Protein AF-A0A178T7V6-F1 (afdb_monomer)

Mean predicted aligned error: 4.21 Å

Solvent-accessible surface area (backbone atoms only — not comparable to full-atom values): 4041 Å² total; per-residue (Å²): 135,80,92,80,61,39,75,61,11,47,48,39,43,52,51,41,51,51,52,38,56,46,63,50,36,81,82,16,65,77,45,46,57,61,40,57,62,60,28,73,83,70,81,48,49,57,60,72,74,41,40,48,55,37,37,61,73,43,37,50,51,45,53,53,53,26,51,50,38,44,74,75,66

pLDDT: mean 91.25, std 7.71, range [46.66, 97.88]

Structure (mmCIF, N/CA/C/O backbone):
data_AF-A0A178T7V6-F1
#
_entry.id   AF-A0A178T7V6-F1
#
loop_
_atom_site.group_PDB
_atom_site.id
_atom_site.type_symbol
_atom_site.label_atom_id
_atom_site.label_alt_id
_atom_site.label_comp_id
_atom_site.label_asym_id
_atom_site.label_ent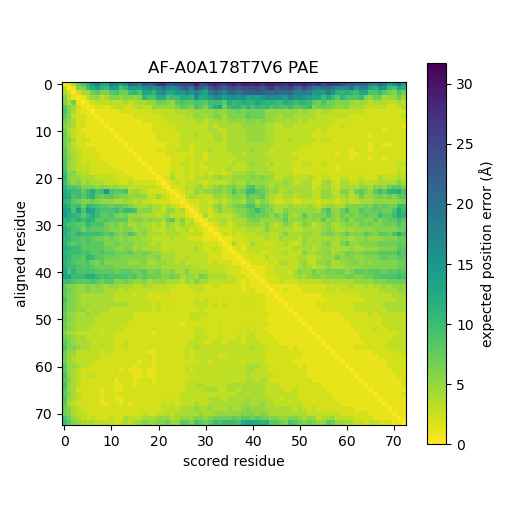ity_id
_atom_site.label_seq_id
_atom_site.pdbx_PDB_ins_code
_atom_site.Cartn_x
_atom_site.Cartn_y
_atom_site.Cartn_z
_atom_site.occupancy
_atom_site.B_iso_or_equiv
_atom_site.auth_seq_id
_atom_site.auth_comp_id
_atom_site.auth_asym_id
_atom_site.auth_atom_id
_atom_site.pdbx_PDB_model_num
ATOM 1 N N . MET A 1 1 ? -8.254 19.974 21.027 1.00 46.66 1 MET A N 1
ATOM 2 C CA . MET A 1 1 ? -9.326 19.287 20.272 1.00 46.66 1 MET A CA 1
ATOM 3 C C . MET A 1 1 ? -8.972 17.813 20.178 1.00 46.66 1 MET A C 1
ATOM 5 O O . MET A 1 1 ? -7.876 17.512 19.729 1.00 46.66 1 MET A O 1
ATOM 9 N N . LYS A 1 2 ? -9.843 16.906 20.630 1.00 64.94 2 LYS A N 1
ATOM 10 C CA . LYS A 1 2 ? -9.769 15.492 20.230 1.00 64.94 2 LYS A CA 1
ATOM 11 C C . LYS A 1 2 ? -10.656 15.345 18.996 1.00 64.94 2 LYS A C 1
ATOM 13 O O . LYS A 1 2 ? -11.764 15.867 19.012 1.00 64.94 2 LYS A O 1
ATOM 18 N N . LEU A 1 3 ? -10.185 14.659 17.958 1.00 73.31 3 LEU A N 1
ATOM 19 C CA . LEU A 1 3 ? -10.912 14.447 16.694 1.00 73.31 3 LEU A CA 1
ATOM 20 C C . LEU A 1 3 ? -12.176 13.567 16.831 1.00 73.31 3 LEU A C 1
ATOM 22 O O . LEU A 1 3 ? -12.777 13.214 15.829 1.00 73.31 3 LEU A O 1
ATOM 26 N N . GLY A 1 4 ? -12.577 13.190 18.050 1.00 82.69 4 GLY A N 1
ATOM 27 C CA . GLY A 1 4 ? -13.736 12.326 18.299 1.00 82.69 4 GLY A CA 1
ATOM 28 C C . GLY A 1 4 ? -13.530 10.853 17.928 1.00 82.69 4 GLY A C 1
ATOM 29 O O . GLY A 1 4 ? -14.442 10.061 18.120 1.00 82.69 4 GLY A O 1
ATOM 30 N N . LEU A 1 5 ? -12.346 10.481 17.437 1.00 87.88 5 LEU A N 1
ATOM 31 C CA . LEU A 1 5 ? -12.007 9.111 17.060 1.00 87.88 5 LEU A CA 1
ATOM 32 C C . LEU A 1 5 ? -11.788 8.230 18.292 1.00 87.88 5 LEU A C 1
ATOM 34 O O . LEU A 1 5 ? -11.183 8.663 19.283 1.00 87.88 5 LEU A O 1
ATOM 38 N N . SER A 1 6 ? -12.223 6.973 18.205 1.00 93.19 6 SER A N 1
ATOM 39 C CA . SER A 1 6 ? -11.859 5.961 19.191 1.00 93.19 6 SER A CA 1
ATOM 40 C C . SER A 1 6 ? -10.341 5.688 19.150 1.00 93.19 6 SER A C 1
ATOM 42 O O . SER A 1 6 ? -9.663 6.007 18.160 1.00 93.19 6 SER A O 1
ATOM 44 N N . PRO A 1 7 ? -9.763 5.075 20.200 1.00 93.44 7 PRO A N 1
ATOM 45 C CA . PRO A 1 7 ? -8.372 4.631 20.161 1.00 93.44 7 PRO A CA 1
ATOM 46 C C . PRO A 1 7 ? -8.080 3.687 18.983 1.00 93.44 7 PRO A C 1
ATOM 48 O O . PRO A 1 7 ? -7.022 3.796 18.367 1.00 93.44 7 PRO A O 1
ATOM 51 N N . MET A 1 8 ? -9.022 2.805 18.635 1.00 94.81 8 MET A N 1
ATOM 52 C CA . MET A 1 8 ? -8.875 1.850 17.531 1.00 94.81 8 MET A CA 1
ATOM 53 C C . MET A 1 8 ? -8.940 2.537 16.167 1.00 94.81 8 MET A C 1
ATOM 55 O O . MET A 1 8 ? -8.064 2.299 15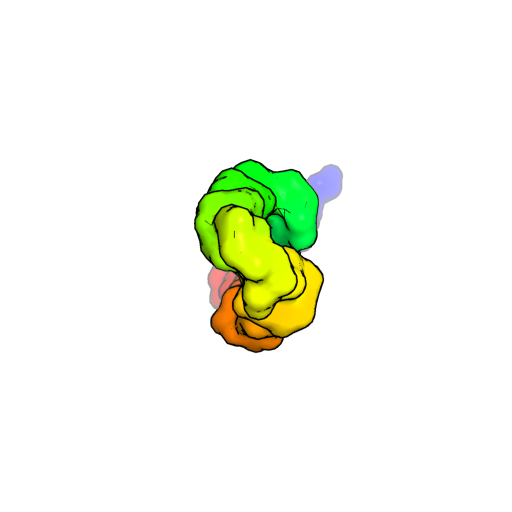.337 1.00 94.81 8 MET A O 1
ATOM 59 N N . ALA A 1 9 ? -9.884 3.459 15.962 1.00 94.62 9 ALA A N 1
ATOM 60 C CA . ALA A 1 9 ? -9.946 4.282 14.754 1.00 94.62 9 ALA A CA 1
ATOM 61 C C . ALA A 1 9 ? -8.674 5.127 14.569 1.00 94.62 9 ALA A C 1
ATOM 63 O O . ALA A 1 9 ? -8.133 5.229 13.468 1.00 94.62 9 ALA A O 1
ATOM 64 N N . THR A 1 10 ? -8.146 5.687 15.662 1.00 94.38 10 THR A N 1
ATOM 65 C CA . THR A 1 10 ? -6.896 6.462 15.641 1.00 94.38 10 THR A CA 1
ATOM 66 C C . THR A 1 10 ? -5.709 5.593 15.224 1.00 94.38 10 THR A C 1
ATOM 68 O O . THR A 1 10 ? -4.929 5.995 14.363 1.00 94.38 10 THR A O 1
ATOM 71 N N . ILE A 1 11 ? -5.584 4.389 15.794 1.00 95.25 11 ILE A N 1
ATOM 72 C CA . ILE A 1 11 ? -4.522 3.441 15.431 1.00 95.25 11 ILE A CA 1
ATOM 73 C C . ILE A 1 11 ? -4.651 3.013 13.966 1.00 95.25 11 ILE A C 1
ATOM 75 O O . ILE A 1 11 ? -3.644 2.990 13.263 1.00 95.25 11 ILE A O 1
ATOM 79 N N . ALA A 1 12 ? -5.867 2.737 13.486 1.00 95.94 12 ALA A N 1
ATOM 80 C CA . ALA A 1 12 ? -6.101 2.350 12.097 1.00 95.94 12 ALA A CA 1
ATOM 81 C C . ALA A 1 12 ? -5.652 3.439 11.108 1.00 95.94 12 ALA A C 1
ATOM 83 O O . ALA A 1 12 ? -4.940 3.141 10.149 1.00 95.94 12 ALA A O 1
ATOM 84 N N . ILE A 1 13 ? -5.999 4.705 11.366 1.00 95.50 13 ILE A N 1
ATOM 85 C CA . ILE A 1 13 ? -5.597 5.831 10.509 1.00 95.50 13 ILE A CA 1
ATOM 86 C C . ILE A 1 13 ? -4.081 6.050 10.549 1.00 95.50 13 ILE A C 1
ATOM 88 O O . ILE A 1 13 ? -3.465 6.225 9.500 1.00 95.50 13 ILE A O 1
ATOM 92 N N . ILE A 1 14 ? -3.461 6.033 11.735 1.00 96.12 14 ILE A N 1
ATOM 93 C CA . ILE A 1 14 ? -2.009 6.241 11.862 1.00 96.12 14 ILE A CA 1
ATOM 94 C C . ILE A 1 14 ? -1.238 5.090 11.204 1.00 96.12 14 ILE A C 1
ATOM 96 O O . ILE A 1 14 ? -0.269 5.334 10.487 1.00 96.12 14 ILE A O 1
ATOM 100 N N . GLY A 1 15 ? -1.684 3.846 11.397 1.00 95.62 15 GLY A N 1
ATOM 101 C CA . GLY A 1 15 ? -1.093 2.673 10.757 1.00 95.62 15 GLY A CA 1
ATOM 102 C C . GLY A 1 15 ? -1.183 2.744 9.233 1.00 95.62 15 GLY A C 1
ATOM 103 O O . GLY A 1 15 ? -0.183 2.537 8.550 1.00 95.62 15 GLY A O 1
ATOM 104 N N . ALA A 1 16 ? -2.348 3.121 8.698 1.00 96.06 16 ALA A N 1
ATOM 105 C CA . ALA A 1 16 ? -2.523 3.334 7.265 1.00 96.06 16 ALA A CA 1
ATOM 106 C C . ALA A 1 16 ? -1.639 4.469 6.728 1.00 96.06 16 ALA A C 1
ATOM 108 O O . ALA A 1 16 ? -1.038 4.322 5.668 1.00 96.06 16 ALA A O 1
ATOM 109 N N . ALA A 1 17 ? -1.500 5.576 7.464 1.00 95.12 17 ALA A N 1
ATOM 110 C CA . ALA A 1 17 ? -0.613 6.672 7.079 1.00 95.12 17 ALA A CA 1
ATOM 111 C C . ALA A 1 17 ? 0.861 6.233 7.020 1.00 95.12 17 ALA A C 1
ATOM 113 O O . ALA A 1 17 ? 1.564 6.593 6.077 1.00 95.12 17 ALA A O 1
ATOM 114 N N . GLY A 1 18 ? 1.317 5.422 7.981 1.00 93.75 18 GLY A N 1
ATOM 115 C CA . GLY A 1 18 ? 2.666 4.847 7.968 1.00 93.75 18 GLY A CA 1
ATOM 116 C C . GLY A 1 18 ? 2.891 3.909 6.780 1.00 93.75 18 GLY A C 1
ATOM 117 O O . GLY A 1 18 ? 3.877 4.051 6.063 1.00 93.75 18 GLY A O 1
ATOM 118 N N . ALA A 1 19 ? 1.935 3.013 6.527 1.00 92.81 19 ALA A N 1
ATOM 119 C CA . ALA A 1 19 ? 1.947 2.083 5.399 1.00 92.81 19 ALA A CA 1
ATOM 120 C C . ALA A 1 19 ? 2.026 2.813 4.040 1.00 92.81 19 ALA A C 1
ATOM 122 O O . ALA A 1 19 ? 2.861 2.491 3.194 1.00 92.81 19 ALA A O 1
ATOM 123 N N . LEU A 1 20 ? 1.205 3.852 3.846 1.00 93.38 20 LEU A N 1
ATOM 124 C CA . LEU A 1 20 ? 1.242 4.683 2.637 1.00 93.38 20 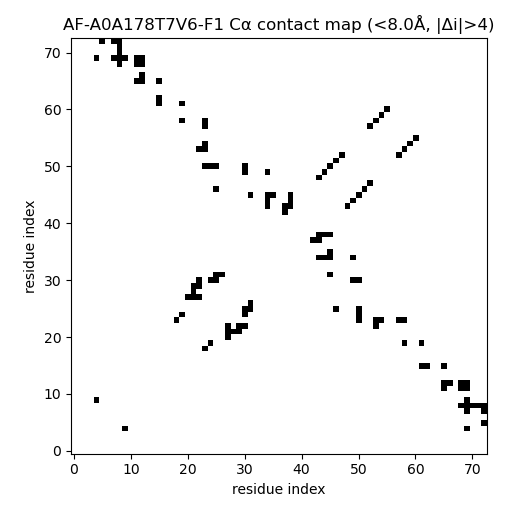LEU A CA 1
ATOM 125 C C . LEU A 1 20 ? 2.532 5.498 2.511 1.00 93.38 20 LEU A C 1
ATOM 127 O O . LEU A 1 20 ? 3.008 5.695 1.396 1.00 93.38 20 LEU A O 1
ATOM 131 N N . GLY A 1 21 ? 3.088 5.982 3.622 1.00 91.00 21 GLY A N 1
ATOM 132 C CA . GLY A 1 21 ? 4.348 6.723 3.618 1.00 91.00 21 GLY A CA 1
ATOM 133 C C . GLY A 1 21 ? 5.532 5.861 3.180 1.00 91.00 21 GLY A C 1
ATOM 134 O O . GLY A 1 21 ? 6.340 6.308 2.370 1.00 91.00 21 GLY A O 1
ATOM 135 N N . ASP A 1 22 ? 5.594 4.623 3.674 1.00 88.44 22 ASP A N 1
ATOM 136 C CA . ASP A 1 22 ? 6.672 3.682 3.371 1.00 88.44 22 ASP A CA 1
ATOM 137 C C . ASP A 1 22 ? 6.539 3.036 1.987 1.00 88.44 22 ASP A C 1
ATOM 139 O O . ASP A 1 22 ? 7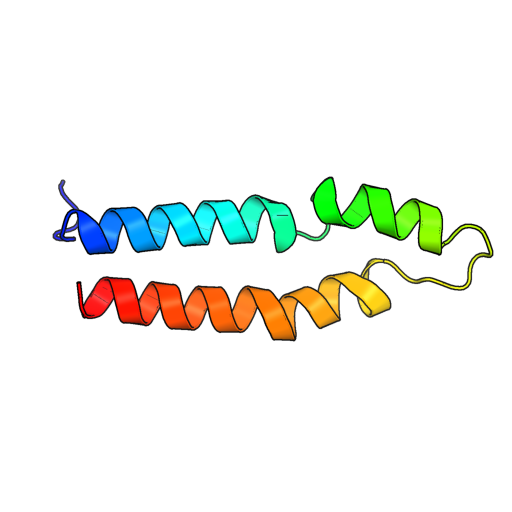.492 3.025 1.229 1.00 88.44 22 ASP A O 1
ATOM 143 N N . ALA A 1 23 ? 5.381 2.515 1.592 1.00 85.12 23 ALA A N 1
ATOM 144 C CA . ALA A 1 23 ? 5.281 1.804 0.310 1.00 85.12 23 ALA A CA 1
ATOM 145 C C . ALA A 1 23 ? 4.587 2.618 -0.790 1.00 85.12 23 ALA A C 1
ATOM 147 O O . ALA A 1 23 ? 4.820 2.389 -1.974 1.00 85.12 23 ALA A O 1
ATOM 148 N N . GLY A 1 24 ? 3.730 3.570 -0.424 1.00 83.50 24 GLY A N 1
ATOM 149 C CA . GLY A 1 24 ? 2.828 4.236 -1.363 1.00 83.50 24 GLY A CA 1
ATOM 150 C C . GLY A 1 24 ? 3.384 5.482 -2.053 1.00 83.50 24 GLY A C 1
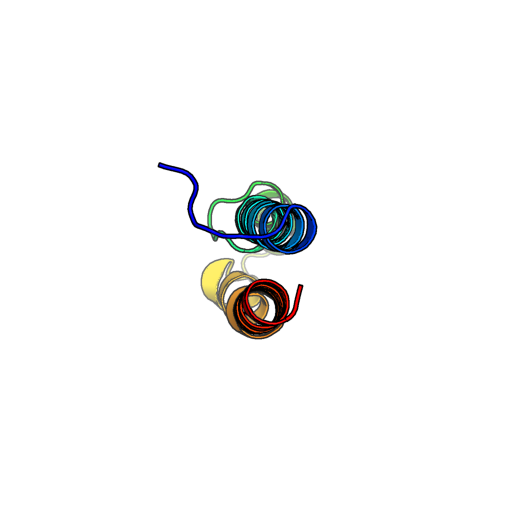ATOM 151 O O . GLY A 1 24 ? 2.728 6.006 -2.957 1.00 83.50 24 GLY A O 1
ATOM 152 N N . SER A 1 25 ? 4.552 5.978 -1.641 1.00 87.62 25 SER A N 1
ATOM 153 C CA . SER A 1 25 ? 5.179 7.170 -2.218 1.00 87.62 25 SER A CA 1
ATOM 154 C C . SER A 1 25 ? 6.158 6.813 -3.345 1.00 87.62 25 SER A C 1
ATOM 156 O O . SER A 1 25 ? 7.018 5.958 -3.133 1.00 87.62 25 SER A O 1
ATOM 158 N N . PRO A 1 26 ? 6.142 7.528 -4.491 1.00 86.06 26 PRO A N 1
ATOM 159 C CA . PRO A 1 26 ? 7.140 7.357 -5.551 1.00 86.06 26 PRO A CA 1
ATOM 160 C C . PRO A 1 26 ? 8.582 7.624 -5.111 1.00 86.06 26 PRO A C 1
ATOM 162 O O . PRO A 1 26 ? 9.518 7.202 -5.781 1.00 86.06 26 PRO A O 1
ATOM 165 N N . ALA A 1 27 ? 8.769 8.372 -4.025 1.00 88.75 27 ALA A N 1
ATOM 166 C CA . ALA A 1 27 ? 10.083 8.721 -3.501 1.00 88.75 27 ALA A CA 1
ATOM 167 C C . ALA A 1 27 ? 10.518 7.826 -2.334 1.00 88.75 27 ALA A C 1
ATOM 169 O O . ALA A 1 27 ? 11.536 8.108 -1.712 1.00 88.75 27 ALA A O 1
ATOM 170 N N . SER A 1 28 ? 9.739 6.800 -1.986 1.00 85.31 28 SER A N 1
ATOM 171 C CA . SER A 1 28 ? 10.099 5.966 -0.848 1.00 85.31 28 SER A CA 1
ATOM 172 C C . SER A 1 28 ? 11.266 5.040 -1.170 1.00 85.31 28 SER A C 1
ATOM 174 O O . SER A 1 28 ? 11.273 4.403 -2.227 1.00 85.31 28 SER A O 1
ATOM 176 N N . ASP A 1 29 ? 12.186 4.890 -0.217 1.00 81.56 29 ASP A N 1
ATOM 177 C CA . ASP A 1 29 ? 13.321 3.965 -0.270 1.00 81.56 29 ASP A CA 1
ATOM 178 C C . ASP A 1 29 ? 12.876 2.522 -0.555 1.00 81.56 29 ASP A C 1
ATOM 180 O O . ASP A 1 29 ? 13.510 1.820 -1.348 1.00 81.56 29 ASP A O 1
ATOM 184 N N . SER A 1 30 ? 11.728 2.113 -0.004 1.00 80.94 30 SER A N 1
ATOM 185 C CA . SER A 1 30 ? 11.119 0.790 -0.208 1.00 80.94 30 SER A CA 1
ATOM 186 C C . SER A 1 30 ? 10.685 0.539 -1.659 1.00 80.94 30 SER A C 1
ATOM 188 O O . SER A 1 30 ? 10.500 -0.610 -2.058 1.00 80.94 30 SER A O 1
ATOM 190 N N . THR A 1 31 ? 10.565 1.592 -2.477 1.00 83.62 31 THR A N 1
ATOM 191 C CA . THR A 1 31 ? 10.251 1.500 -3.915 1.00 83.62 31 THR A CA 1
ATOM 192 C C . THR A 1 31 ? 11.441 1.879 -4.798 1.00 83.62 31 THR A C 1
ATOM 194 O O . THR A 1 31 ? 11.719 1.189 -5.775 1.00 83.62 31 THR A O 1
ATOM 197 N N . LEU A 1 32 ? 12.193 2.928 -4.454 1.00 87.12 32 LEU A N 1
ATOM 198 C CA . LEU A 1 32 ? 13.334 3.419 -5.232 1.00 87.12 32 LEU A CA 1
ATOM 199 C C . LEU A 1 32 ? 14.523 2.456 -5.206 1.00 87.12 32 LEU A C 1
ATOM 201 O O . LEU A 1 32 ? 15.161 2.240 -6.237 1.00 87.12 32 LEU A O 1
ATOM 205 N N . GLY A 1 33 ? 14.810 1.850 -4.050 1.00 88.38 33 GLY A N 1
ATOM 206 C CA . GLY A 1 33 ? 15.896 0.880 -3.915 1.00 88.38 33 GLY A CA 1
ATOM 207 C C . GLY A 1 33 ? 15.715 -0.308 -4.868 1.00 88.38 33 GLY A C 1
ATOM 208 O O . GLY A 1 33 ? 16.553 -0.504 -5.750 1.00 88.38 33 GLY A O 1
ATOM 209 N N . PRO A 1 34 ? 14.606 -1.064 -4.773 1.00 88.19 34 PRO A N 1
ATOM 210 C CA . PRO A 1 34 ? 14.361 -2.215 -5.644 1.00 88.19 34 PRO A CA 1
ATOM 211 C C . PRO A 1 34 ? 14.268 -1.863 -7.135 1.00 88.19 34 PRO A C 1
ATOM 213 O O . PRO A 1 34 ? 14.846 -2.558 -7.970 1.00 88.19 34 PRO A O 1
ATOM 216 N N . THR A 1 35 ? 13.587 -0.771 -7.489 1.00 89.50 35 THR A N 1
ATOM 217 C CA . THR A 1 35 ? 13.383 -0.387 -8.899 1.00 89.50 35 THR A CA 1
ATOM 218 C C . THR A 1 35 ? 14.649 0.100 -9.586 1.00 89.50 35 THR A C 1
ATOM 220 O O . THR A 1 35 ? 14.801 -0.118 -10.787 1.00 89.50 35 THR A O 1
ATOM 223 N N . SER A 1 36 ? 15.590 0.690 -8.840 1.00 87.62 36 SER A N 1
ATOM 224 C CA . SER A 1 36 ? 16.912 1.031 -9.374 1.00 87.62 36 SER A CA 1
ATOM 225 C C . SER A 1 36 ? 17.690 -0.210 -9.829 1.00 87.62 36 SER A C 1
ATOM 227 O O . SER A 1 36 ? 18.365 -0.162 -10.854 1.00 87.62 36 SER A O 1
ATOM 229 N N . GLY A 1 37 ? 17.534 -1.340 -9.125 1.00 89.88 37 GLY A N 1
ATOM 230 C CA . GLY A 1 37 ? 18.106 -2.629 -9.518 1.00 89.88 37 GLY A CA 1
ATOM 231 C C . GLY A 1 37 ? 17.367 -3.287 -10.685 1.00 89.88 37 GLY A C 1
ATOM 232 O O . GLY A 1 37 ? 18.006 -3.884 -11.548 1.00 89.88 37 GLY A O 1
ATOM 233 N N . LEU A 1 38 ? 16.038 -3.143 -10.751 1.00 91.00 38 LEU A N 1
ATOM 234 C CA . LEU A 1 38 ? 15.244 -3.622 -11.890 1.00 91.00 38 LEU A CA 1
ATOM 235 C C . LEU A 1 38 ? 15.587 -2.883 -13.187 1.00 91.00 38 LEU A C 1
ATOM 237 O O . LEU A 1 38 ?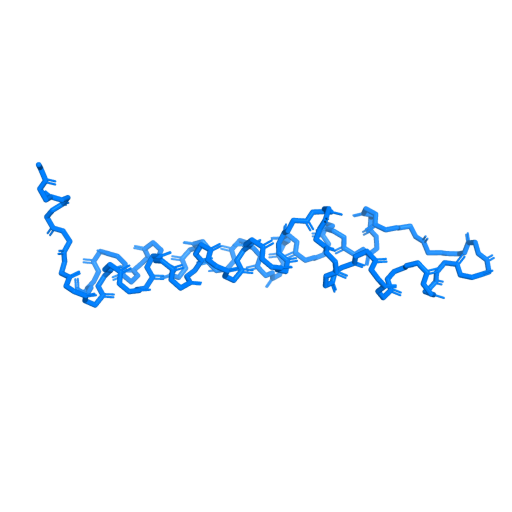 15.519 -3.477 -14.254 1.00 91.00 38 LEU A O 1
ATOM 241 N N . ASN A 1 39 ? 15.996 -1.615 -13.104 1.00 92.44 39 ASN A N 1
ATOM 242 C CA . ASN A 1 39 ? 16.359 -0.810 -14.269 1.00 92.44 39 ASN A CA 1
ATOM 243 C C . ASN A 1 39 ? 17.835 -0.945 -14.696 1.00 92.44 39 ASN A C 1
ATOM 245 O O . ASN A 1 39 ? 18.367 -0.073 -15.385 1.00 92.44 39 ASN A O 1
ATOM 249 N N . VAL A 1 40 ? 18.529 -2.011 -14.287 1.00 92.44 40 VAL A N 1
ATOM 250 C CA . VAL A 1 40 ? 19.954 -2.210 -14.611 1.00 92.44 40 VAL A CA 1
ATOM 251 C C . VAL A 1 40 ? 20.217 -2.332 -16.119 1.00 92.44 40 VAL A C 1
ATOM 253 O O . VAL A 1 40 ? 21.282 -1.944 -16.596 1.00 92.44 40 VAL A O 1
ATOM 256 N N . ASP A 1 41 ? 19.244 -2.838 -16.875 1.00 92.50 41 ASP A N 1
ATOM 257 C CA . ASP A 1 41 ? 19.281 -3.010 -18.331 1.00 92.50 41 ASP A CA 1
ATOM 258 C C . ASP A 1 41 ? 18.507 -1.915 -19.094 1.00 92.50 41 ASP A C 1
ATOM 260 O O . ASP A 1 41 ? 18.408 -1.954 -20.323 1.00 92.50 41 ASP A O 1
ATOM 264 N N . GLY A 1 42 ? 17.963 -0.922 -18.381 1.00 92.19 42 GLY A N 1
ATOM 265 C CA . GLY A 1 42 ? 17.169 0.158 -18.962 1.00 92.19 42 GLY A CA 1
ATOM 266 C C . GLY A 1 42 ? 15.735 -0.224 -19.350 1.00 92.19 42 GLY A C 1
ATOM 267 O O . GLY A 1 42 ? 15.083 0.569 -20.031 1.00 92.19 42 GLY A O 1
ATOM 268 N N . GLN A 1 43 ? 15.246 -1.420 -18.994 1.00 94.38 43 GLN A N 1
ATOM 269 C CA . GLN A 1 43 ? 13.910 -1.899 -19.382 1.00 94.38 43 GLN A CA 1
ATOM 270 C C . GLN A 1 43 ? 12.813 -1.625 -18.341 1.00 94.38 43 GLN A C 1
ATOM 272 O O . GLN A 1 43 ? 11.653 -1.923 -18.612 1.00 94.38 43 GLN A O 1
ATOM 277 N N . HIS A 1 44 ? 13.141 -1.057 -17.174 1.00 95.44 44 HIS A N 1
ATOM 278 C CA . HIS A 1 44 ? 12.178 -0.832 -16.089 1.00 95.44 44 HIS A CA 1
ATOM 279 C C . HIS A 1 44 ? 11.928 0.655 -15.839 1.00 95.44 44 HIS A C 1
ATOM 281 O O . HIS A 1 44 ? 12.837 1.414 -15.496 1.00 95.44 44 HIS A O 1
ATOM 287 N N . HIS A 1 45 ? 10.672 1.084 -15.914 1.00 94.62 45 HIS A N 1
ATOM 288 C CA . HIS A 1 45 ? 10.281 2.463 -15.661 1.00 94.62 45 HIS A CA 1
ATOM 289 C C . HIS A 1 45 ? 9.624 2.616 -14.284 1.00 94.62 45 HIS A C 1
ATOM 291 O O . HIS A 1 45 ? 8.423 2.401 -14.125 1.00 94.62 45 HIS A O 1
ATOM 297 N N . HIS A 1 46 ? 10.389 3.094 -13.294 1.00 93.50 46 HIS A N 1
ATOM 298 C CA . HIS A 1 46 ? 9.971 3.265 -11.886 1.00 93.50 46 HIS A CA 1
ATOM 299 C C . HIS A 1 46 ? 8.533 3.781 -11.688 1.00 93.50 46 HIS A C 1
ATOM 301 O O . HIS A 1 46 ? 7.761 3.232 -10.901 1.00 93.50 46 HIS A O 1
ATOM 307 N N . ILE A 1 47 ? 8.126 4.818 -12.426 1.00 93.88 47 ILE A N 1
ATOM 308 C CA . ILE A 1 47 ? 6.784 5.393 -12.262 1.00 93.88 47 ILE A CA 1
ATOM 309 C C . ILE A 1 47 ? 5.687 4.475 -12.810 1.00 93.88 47 ILE A C 1
ATOM 311 O O . ILE A 1 47 ? 4.664 4.289 -12.156 1.00 93.88 47 ILE A O 1
ATOM 315 N N . TRP A 1 48 ? 5.881 3.908 -13.998 1.00 94.25 48 TRP A N 1
ATOM 316 C CA . TRP A 1 48 ? 4.809 3.211 -14.717 1.00 94.25 48 TRP A CA 1
ATOM 317 C C . TRP A 1 48 ? 4.736 1.738 -14.338 1.00 94.25 48 TRP A C 1
ATOM 319 O O . TRP A 1 48 ? 3.640 1.209 -14.187 1.00 94.25 48 TRP A O 1
ATOM 329 N N . ASP A 1 49 ? 5.886 1.122 -14.089 1.00 94.00 49 ASP A N 1
ATOM 330 C CA . ASP A 1 49 ? 5.992 -0.304 -13.793 1.00 94.00 49 ASP A CA 1
ATOM 331 C C . ASP A 1 49 ? 5.986 -0.585 -12.285 1.00 94.00 49 ASP A C 1
ATOM 333 O O . ASP A 1 49 ? 5.847 -1.729 -11.861 1.00 94.00 49 ASP A O 1
ATOM 337 N N . THR A 1 50 ? 6.122 0.444 -11.439 1.00 93.44 50 THR A N 1
ATOM 338 C CA . THR A 1 50 ? 6.068 0.285 -9.975 1.00 93.44 50 THR A CA 1
ATOM 339 C C . THR A 1 50 ? 5.100 1.251 -9.313 1.00 93.44 50 THR A C 1
ATOM 341 O O . THR A 1 50 ? 4.133 0.801 -8.703 1.00 93.44 50 THR A O 1
ATOM 344 N N . CYS A 1 51 ? 5.285 2.567 -9.447 1.00 93.94 51 CYS A N 1
ATOM 345 C CA . CYS A 1 51 ? 4.480 3.527 -8.680 1.00 93.94 51 CYS A CA 1
ATOM 346 C C . CYS A 1 51 ? 2.984 3.470 -9.025 1.00 93.94 51 CYS A C 1
ATOM 348 O O . CYS A 1 51 ? 2.149 3.490 -8.123 1.00 93.94 51 CYS A O 1
ATOM 350 N N . VAL A 1 52 ? 2.630 3.376 -10.310 1.00 95.44 52 VAL A N 1
ATOM 351 C CA . VAL A 1 52 ? 1.229 3.285 -10.754 1.00 95.44 52 VAL A CA 1
ATOM 352 C C . VAL A 1 52 ? 0.569 1.971 -10.296 1.00 95.44 52 VAL A C 1
ATOM 354 O O . VAL A 1 52 ? -0.491 2.047 -9.666 1.00 95.44 52 VAL A O 1
ATOM 357 N N . PRO A 1 53 ? 1.166 0.779 -10.513 1.00 95.00 53 PRO A N 1
ATOM 358 C CA . PRO A 1 53 ? 0.648 -0.474 -9.966 1.00 95.00 53 PRO A CA 1
ATOM 359 C C . PRO A 1 53 ? 0.460 -0.450 -8.447 1.00 95.00 53 PRO A C 1
ATOM 361 O O . PRO A 1 53 ? -0.603 -0.861 -7.972 1.00 95.00 53 PRO A O 1
ATOM 364 N N . THR A 1 54 ? 1.438 0.078 -7.701 1.00 94.81 54 THR A N 1
ATOM 365 C CA . THR A 1 54 ? 1.365 0.236 -6.241 1.00 94.81 54 THR A CA 1
ATOM 366 C C . THR A 1 54 ? 0.235 1.174 -5.844 1.00 94.81 54 THR A C 1
ATOM 368 O O . THR A 1 54 ? -0.571 0.841 -4.981 1.00 94.81 54 THR A O 1
ATOM 371 N N . PHE A 1 55 ? 0.088 2.319 -6.508 1.00 94.62 55 PHE A N 1
ATOM 372 C CA . PHE A 1 55 ? -1.003 3.239 -6.205 1.00 94.62 55 PHE A CA 1
ATOM 373 C C . PHE A 1 55 ? -2.377 2.564 -6.353 1.00 94.62 55 PHE A C 1
ATOM 375 O O . PHE A 1 55 ? -3.240 2.702 -5.484 1.00 94.62 55 PHE A O 1
ATOM 382 N N . ILE A 1 56 ? -2.563 1.787 -7.423 1.00 96.19 56 ILE A N 1
ATOM 383 C CA . ILE A 1 56 ? -3.838 1.125 -7.723 1.00 96.19 56 ILE A CA 1
ATOM 384 C C . ILE A 1 56 ? -4.118 -0.042 -6.764 1.00 96.19 56 ILE A C 1
ATOM 386 O O . ILE A 1 56 ? -5.223 -0.137 -6.236 1.00 96.19 56 ILE A O 1
ATOM 390 N N . HIS A 1 57 ? -3.143 -0.925 -6.531 1.00 95.44 57 HIS A N 1
ATOM 391 C CA . HIS A 1 57 ? -3.358 -2.176 -5.786 1.00 95.44 57 HIS A CA 1
ATOM 392 C C . HIS A 1 57 ? -3.037 -2.083 -4.292 1.00 95.44 57 HIS A C 1
ATOM 394 O O . HIS A 1 57 ? -3.462 -2.946 -3.529 1.00 95.44 57 HIS A O 1
ATOM 400 N N . TYR A 1 58 ? -2.306 -1.056 -3.864 1.00 95.00 58 TYR A N 1
ATOM 401 C CA . TYR A 1 58 ? -1.929 -0.847 -2.469 1.00 95.00 58 TYR A CA 1
ATOM 402 C C . TYR A 1 58 ? -2.552 0.433 -1.914 1.00 95.00 58 TYR A C 1
ATOM 404 O O . TYR A 1 58 ? -3.345 0.357 -0.975 1.00 95.00 58 TYR A O 1
ATOM 412 N N . ASN A 1 59 ? -2.283 1.599 -2.517 1.00 95.56 59 ASN A N 1
ATOM 413 C CA . ASN A 1 59 ? -2.712 2.865 -1.913 1.00 95.56 59 ASN A CA 1
ATOM 414 C C . ASN A 1 59 ? -4.235 2.996 -1.858 1.00 95.56 59 ASN A C 1
ATOM 416 O O . ASN A 1 59 ? -4.780 3.302 -0.799 1.00 95.56 59 ASN A O 1
ATOM 420 N N . ILE A 1 60 ? -4.924 2.759 -2.979 1.00 96.94 60 ILE A N 1
ATOM 421 C CA . ILE A 1 60 ? -6.387 2.873 -3.043 1.00 96.94 60 ILE A CA 1
ATOM 422 C C . ILE A 1 60 ? -7.055 1.933 -2.021 1.00 96.94 60 ILE A C 1
ATOM 424 O O . ILE A 1 60 ? -7.838 2.430 -1.205 1.00 96.94 60 ILE A O 1
ATOM 428 N N . PRO A 1 61 ? -6.738 0.621 -1.972 1.00 97.38 61 PRO A N 1
ATOM 429 C CA . PRO A 1 61 ? -7.288 -0.263 -0.949 1.00 97.38 61 PRO A CA 1
ATOM 430 C C . PRO A 1 61 ? -6.977 0.184 0.480 1.00 97.38 61 PRO A C 1
ATOM 432 O O . PRO A 1 61 ? -7.892 0.234 1.300 1.00 97.38 61 PRO A O 1
ATOM 435 N N . VAL A 1 62 ? -5.726 0.550 0.785 1.00 97.06 62 VAL A N 1
ATOM 436 C CA . VAL A 1 62 ? -5.331 0.986 2.137 1.00 97.06 62 VAL A CA 1
ATOM 437 C C . VAL A 1 62 ? -6.128 2.216 2.569 1.00 97.06 62 VAL A C 1
ATOM 439 O O . VAL A 1 62 ? -6.644 2.235 3.685 1.00 97.06 62 VAL A O 1
ATOM 442 N N . ILE A 1 63 ? -6.305 3.205 1.688 1.00 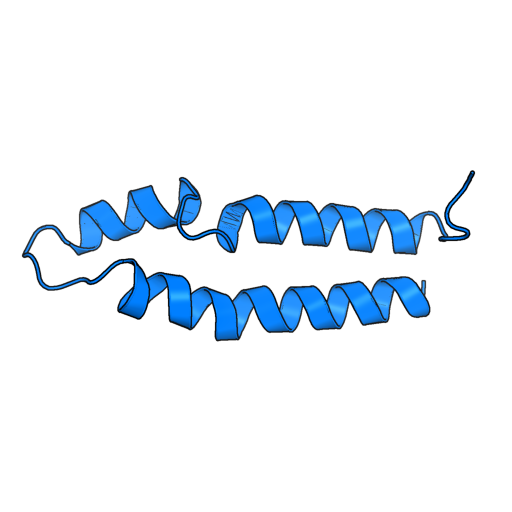97.00 63 ILE A N 1
ATOM 443 C CA . ILE A 1 63 ? -7.119 4.397 1.970 1.00 97.00 63 ILE A CA 1
ATOM 444 C C . ILE A 1 63 ? -8.574 4.007 2.254 1.00 97.00 63 ILE A C 1
ATOM 446 O O . ILE A 1 63 ? -9.150 4.469 3.239 1.00 97.00 63 ILE A O 1
ATOM 450 N N . ILE A 1 64 ? -9.165 3.144 1.423 1.00 97.88 64 ILE A N 1
ATOM 451 C CA . ILE A 1 64 ? -10.564 2.720 1.572 1.00 97.88 64 ILE A CA 1
ATOM 452 C C . ILE A 1 64 ? -10.767 1.969 2.892 1.00 97.88 64 ILE A C 1
ATOM 454 O O . ILE A 1 64 ? -11.679 2.297 3.650 1.00 97.88 64 ILE A O 1
ATOM 458 N N . PHE A 1 65 ? -9.914 0.992 3.207 1.00 97.06 65 PHE A N 1
ATOM 459 C CA . PHE 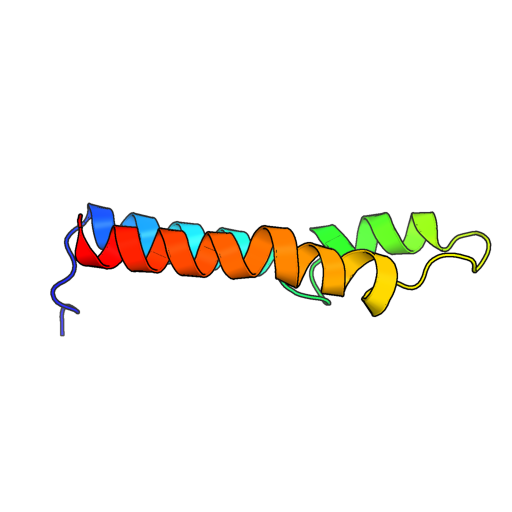A 1 65 ? -10.046 0.211 4.438 1.00 97.06 65 PHE A CA 1
ATO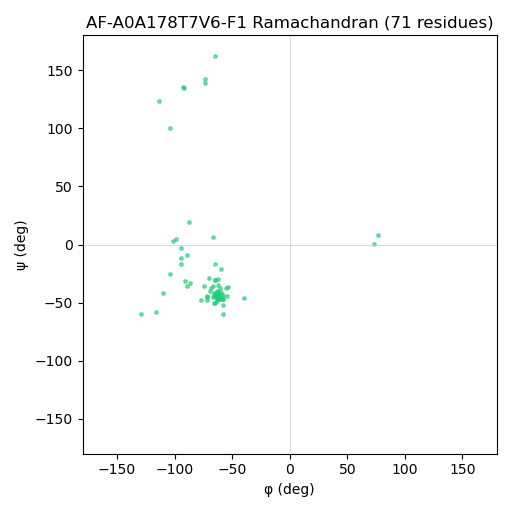M 460 C C . PHE A 1 65 ? -9.755 1.037 5.689 1.00 97.06 65 PHE A C 1
ATOM 462 O O . PHE A 1 65 ? -10.456 0.879 6.686 1.00 97.06 65 PHE A O 1
ATOM 469 N N . ALA A 1 66 ? -8.781 1.950 5.641 1.00 96.44 66 ALA A N 1
ATOM 470 C CA . ALA A 1 66 ? -8.508 2.867 6.743 1.00 96.44 66 ALA A CA 1
ATOM 471 C C . ALA A 1 66 ? -9.690 3.804 7.005 1.00 96.44 66 ALA A C 1
ATOM 473 O O . ALA A 1 66 ? -10.042 4.051 8.157 1.00 96.44 66 ALA A O 1
ATOM 474 N N . TRP A 1 67 ? -10.333 4.288 5.941 1.00 95.94 67 TRP A N 1
ATOM 475 C CA . TRP A 1 67 ? -11.526 5.118 6.051 1.00 95.94 67 TRP A CA 1
ATOM 476 C C . TRP A 1 67 ? -12.711 4.348 6.642 1.00 95.94 67 TRP A C 1
ATOM 478 O O . TRP A 1 67 ? -13.357 4.841 7.565 1.00 95.94 67 TRP A O 1
ATOM 488 N N . ILE A 1 68 ? -12.953 3.114 6.188 1.00 97.44 68 ILE A N 1
ATOM 489 C CA . ILE A 1 68 ? -13.981 2.241 6.774 1.00 97.44 68 ILE A CA 1
ATOM 490 C C . ILE A 1 68 ? -13.676 1.979 8.255 1.00 97.44 68 ILE A C 1
ATOM 492 O O . ILE A 1 68 ? -14.553 2.140 9.100 1.00 97.44 68 ILE A O 1
ATOM 496 N N . ALA A 1 69 ? -12.431 1.636 8.590 1.00 95.06 69 ALA A N 1
ATOM 497 C CA . ALA A 1 69 ? -12.006 1.396 9.966 1.00 95.06 69 ALA A CA 1
ATOM 498 C C . ALA A 1 69 ? -12.186 2.636 10.855 1.00 95.06 69 ALA A C 1
ATOM 500 O O . ALA A 1 69 ? -12.605 2.506 12.000 1.00 95.06 69 ALA A O 1
ATOM 501 N N . ALA A 1 70 ? -11.939 3.836 10.328 1.00 94.56 70 ALA A N 1
ATOM 502 C CA . ALA A 1 70 ? -12.138 5.086 11.056 1.00 94.56 70 ALA A CA 1
ATOM 503 C C . ALA A 1 70 ? -13.605 5.365 11.414 1.00 94.56 70 ALA A C 1
ATOM 505 O O . ALA A 1 70 ? -13.868 6.035 12.409 1.00 94.56 70 ALA A O 1
ATOM 506 N N . ILE A 1 71 ? -14.545 4.893 10.589 1.00 94.31 71 ILE A N 1
ATOM 507 C CA . ILE A 1 71 ? -15.988 5.077 10.803 1.00 94.31 71 ILE A CA 1
ATOM 508 C C . ILE A 1 71 ? -16.560 3.977 11.709 1.00 94.31 71 ILE A C 1
ATOM 510 O O . ILE A 1 71 ? -17.512 4.225 12.444 1.00 94.31 71 ILE A O 1
ATOM 514 N N . VAL A 1 72 ? -16.013 2.760 11.634 1.00 94.50 72 VAL A N 1
ATOM 515 C CA . VAL A 1 72 ? -16.568 1.573 12.304 1.00 94.50 72 VAL A CA 1
ATOM 516 C C . VAL A 1 72 ? -16.000 1.347 13.712 1.00 94.50 72 VAL A C 1
ATOM 518 O O . VAL A 1 72 ? -16.710 0.791 14.551 1.00 94.50 72 VAL A O 1
ATOM 521 N N . LEU A 1 73 ? -14.741 1.724 13.970 1.00 91.56 73 LEU A N 1
ATOM 522 C CA . LEU A 1 73 ? -14.012 1.393 15.206 1.00 91.56 73 LEU A CA 1
ATOM 523 C C . LEU A 1 73 ? -14.049 2.477 16.286 1.00 91.56 73 LEU A C 1
ATOM 525 O O . LEU A 1 73 ? -14.174 3.681 15.990 1.00 91.56 73 LEU A O 1
#

Secondary structure (DSSP, 8-state):
---S--HHHHHHHHHHHHHHHHHS-TT-HHHHHHHHHHGGGS---IIIIIIHHHIIIIIHHHHHHHHHHHHH-

Radius of gyration: 15.52 Å; Cα contacts (8 Å, |Δi|>4): 67; chains: 1; bounding box: 36×23×40 Å

InterPro domains:
  IPR018461 Na+/H+ antiporter, NhaC-like, C-terminal [PF03553] (2-67)
  IPR052576 Amino Acid Transporter-Related [PTHR37821] (1-73)

Foldseek 3Di:
DPPPFDPQLVCLLVVLVVQCVQQQDLPHCNQCVVQVVVCPVPPGDSCPNGNVVCCVPPVVVSVVVSVVRRVPD

Organism: NCBI:txid33934

Sequence (73 aa):
MKLGLSPMATIAIIGAAGALGDAGSPASDSTLGPTSGLNVDGQHHHIWDTCVPTFIHYNIPVIIFAWIAAIVL